Protein AF-A0A9R1AGN3-F1 (afdb_monomer_lite)

Foldseek 3Di:
DPDDDPVNDDVLVVDPPPPDPSVVVVVVVVVVCLVDPAAEDCADCVVCVPVVVVVCVSRVHYDNCVVVCCCVPPLVQDDDDDPDDDPVSVVVRVVCSVVPVSNVVSVVVVVVLVCQQCPVVHVVVVVVVVVVVVVVVVVVVD

Structure (mmCIF, N/CA/C/O backbone):
data_AF-A0A9R1AGN3-F1
#
_entry.id   AF-A0A9R1AGN3-F1
#
loop_
_atom_site.group_PDB
_atom_site.id
_atom_site.type_symbol
_atom_site.label_atom_id
_atom_site.label_alt_id
_atom_site.label_comp_id
_atom_site.label_asym_id
_atom_site.label_entity_id
_atom_site.label_seq_id
_atom_site.pdbx_PDB_ins_code
_atom_site.Cartn_x
_atom_site.Cartn_y
_atom_site.Cartn_z
_atom_site.occupancy
_atom_site.B_iso_or_equiv
_atom_site.auth_seq_id
_atom_site.auth_comp_id
_atom_site.auth_asym_id
_atom_site.auth_atom_id
_atom_site.pdbx_PDB_model_num
ATOM 1 N N . MET A 1 1 ? -18.999 9.542 -7.155 1.00 46.78 1 MET A N 1
ATOM 2 C CA . MET A 1 1 ? -17.745 9.569 -7.930 1.00 46.78 1 MET A CA 1
ATOM 3 C C . MET A 1 1 ? -18.142 9.534 -9.396 1.00 46.78 1 MET A C 1
ATOM 5 O O . MET A 1 1 ? -19.005 8.719 -9.712 1.00 46.78 1 MET A O 1
ATOM 9 N N . PRO A 1 2 ? -17.665 10.456 -10.245 1.00 62.25 2 PRO A N 1
ATOM 10 C CA . PRO A 1 2 ? -17.956 10.386 -11.674 1.00 62.25 2 PRO A CA 1
ATOM 11 C C . PRO A 1 2 ? -17.391 9.082 -12.275 1.00 62.25 2 PRO A C 1
ATOM 13 O O . PRO A 1 2 ? -16.460 8.515 -11.694 1.00 62.25 2 PRO A O 1
ATOM 16 N N . PRO A 1 3 ? -17.954 8.579 -13.389 1.00 75.75 3 PRO A N 1
ATOM 17 C CA . PRO A 1 3 ? -17.417 7.409 -14.080 1.00 75.75 3 PRO A CA 1
ATOM 18 C C . PRO A 1 3 ? -15.975 7.674 -14.525 1.00 75.75 3 PRO A C 1
ATOM 20 O O . PRO A 1 3 ? -15.710 8.717 -15.118 1.00 75.75 3 PRO A O 1
ATOM 23 N N . ILE A 1 4 ? -15.065 6.739 -14.244 1.00 82.19 4 ILE A N 1
ATOM 24 C CA . ILE A 1 4 ? -13.688 6.789 -14.751 1.00 82.19 4 ILE A CA 1
ATOM 25 C C . ILE A 1 4 ? -13.726 6.446 -16.242 1.00 82.19 4 ILE A C 1
ATOM 27 O O . ILE A 1 4 ? -14.304 5.432 -16.637 1.00 82.19 4 ILE A O 1
ATOM 31 N N . SER A 1 5 ? -13.116 7.288 -17.068 1.00 84.44 5 SER A N 1
ATOM 32 C CA . SER A 1 5 ? -12.909 7.054 -18.494 1.00 84.44 5 SER A CA 1
ATOM 33 C C . SER A 1 5 ? -11.470 6.616 -18.757 1.00 84.44 5 SER A C 1
ATOM 35 O O . SER A 1 5 ? -10.563 6.895 -17.974 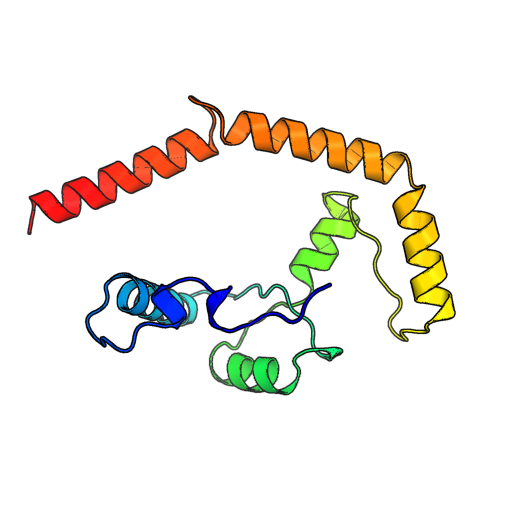1.00 84.44 5 SER A O 1
ATOM 37 N N . LEU A 1 6 ? -11.220 5.973 -19.901 1.00 76.81 6 LEU A N 1
ATOM 38 C CA . LEU A 1 6 ? -9.853 5.627 -20.295 1.00 76.81 6 LEU A CA 1
ATOM 39 C C . LEU A 1 6 ? -8.950 6.875 -20.345 1.00 76.81 6 LEU A C 1
ATOM 41 O O . LEU A 1 6 ? -7.779 6.786 -19.998 1.00 76.81 6 LEU A O 1
ATOM 45 N N . GLY A 1 7 ? -9.488 8.048 -20.699 1.00 80.25 7 GLY A N 1
ATOM 46 C CA . GLY A 1 7 ? -8.746 9.314 -20.728 1.00 80.25 7 GLY A CA 1
ATOM 47 C C . GLY A 1 7 ? -8.180 9.754 -19.373 1.00 80.25 7 GLY A C 1
ATOM 48 O O . GLY A 1 7 ? -7.181 10.470 -19.353 1.00 80.25 7 GLY A O 1
ATOM 49 N N . ASP A 1 8 ? -8.759 9.273 -18.269 1.00 82.88 8 ASP A N 1
ATOM 50 C CA . ASP A 1 8 ? -8.299 9.544 -16.902 1.00 82.88 8 ASP A CA 1
ATOM 51 C C . ASP A 1 8 ? -7.089 8.678 -16.504 1.00 82.88 8 ASP A C 1
ATOM 53 O O . ASP A 1 8 ? -6.475 8.895 -15.459 1.00 82.88 8 ASP A O 1
ATOM 57 N N . THR A 1 9 ? -6.723 7.699 -17.340 1.00 78.75 9 THR A N 1
ATOM 58 C CA . THR A 1 9 ? -5.538 6.855 -17.151 1.00 78.75 9 THR A CA 1
ATOM 59 C C . THR A 1 9 ? -4.293 7.476 -17.795 1.00 78.75 9 THR A C 1
ATOM 61 O O . THR A 1 9 ? -4.368 8.246 -18.766 1.00 78.75 9 THR A O 1
ATOM 64 N N . SER A 1 10 ? -3.120 7.146 -17.248 1.00 79.00 10 SER A N 1
ATOM 65 C CA . SER A 1 10 ? -1.823 7.640 -17.721 1.00 79.00 10 SER A CA 1
ATOM 66 C C . SER A 1 10 ? -1.636 7.444 -19.230 1.00 79.00 10 SER A C 1
ATOM 68 O O . SER A 1 10 ? -2.096 6.467 -19.812 1.00 79.00 10 SER A O 1
ATOM 70 N N . SER A 1 11 ? -0.934 8.361 -19.897 1.00 79.94 11 SER A N 1
ATOM 71 C CA . SER A 1 11 ? -0.775 8.320 -21.360 1.00 79.94 11 SER A CA 1
ATOM 72 C C . SER A 1 11 ? -0.122 7.034 -21.879 1.00 79.94 11 SER A C 1
ATOM 74 O O . SER A 1 11 ? -0.491 6.573 -22.955 1.00 79.94 11 SER A O 1
ATOM 76 N N . PHE A 1 12 ? 0.782 6.421 -21.109 1.00 76.62 12 PHE A N 1
ATOM 77 C CA . PHE A 1 12 ? 1.498 5.209 -21.517 1.00 76.62 12 PHE A CA 1
ATOM 78 C C . PHE A 1 12 ? 0.604 3.966 -21.652 1.00 76.62 12 PHE A C 1
ATOM 80 O O . PHE A 1 12 ? 0.952 3.066 -22.404 1.00 76.62 12 PHE A O 1
ATOM 87 N N . VAL A 1 13 ? -0.559 3.906 -20.984 1.00 75.88 13 VAL A N 1
ATOM 88 C CA . VAL A 1 13 ? -1.534 2.811 -21.199 1.00 75.88 13 VAL A CA 1
ATOM 89 C C . VAL A 1 13 ? -2.481 3.083 -22.371 1.00 75.88 13 VAL A C 1
ATOM 91 O O . VAL A 1 13 ? -3.264 2.219 -22.751 1.00 75.88 13 VAL A O 1
ATOM 94 N N . ARG A 1 14 ? -2.429 4.293 -22.942 1.00 83.12 14 ARG A N 1
ATOM 95 C CA . ARG A 1 14 ? -3.275 4.732 -24.061 1.00 83.12 14 ARG A CA 1
ATOM 96 C C . ARG A 1 14 ? -2.532 4.832 -25.387 1.00 83.12 14 ARG A C 1
ATOM 98 O O . ARG A 1 14 ? -3.172 5.067 -26.411 1.00 83.12 14 ARG A O 1
ATOM 105 N N . THR A 1 15 ? -1.207 4.729 -25.372 1.00 85.50 15 THR A N 1
ATOM 106 C CA . THR A 1 15 ? -0.420 4.789 -26.600 1.00 85.50 15 THR A CA 1
ATOM 107 C C . THR A 1 15 ? -0.697 3.567 -27.472 1.00 85.50 15 THR A C 1
ATOM 109 O O . THR A 1 15 ? -0.894 2.458 -26.980 1.00 85.50 15 THR A O 1
ATOM 112 N N . THR A 1 16 ? -0.747 3.794 -28.781 1.00 84.62 16 THR A N 1
ATOM 113 C CA . THR A 1 16 ? -0.804 2.731 -29.800 1.00 84.62 16 THR A CA 1
ATOM 114 C C . THR A 1 16 ? 0.521 2.602 -30.543 1.00 84.62 16 THR A C 1
ATOM 116 O O . THR A 1 16 ? 0.658 1.722 -31.389 1.00 84.62 16 THR A O 1
ATOM 119 N N . ASP A 1 17 ? 1.489 3.465 -30.219 1.00 87.69 17 ASP A N 1
ATOM 120 C CA . ASP A 1 17 ? 2.847 3.387 -30.731 1.00 87.69 17 ASP A CA 1
ATOM 121 C C . ASP A 1 17 ? 3.607 2.296 -29.955 1.00 87.69 17 ASP A C 1
ATOM 123 O O . ASP A 1 17 ? 3.836 2.456 -28.750 1.00 87.69 17 ASP A O 1
ATOM 127 N N . PRO A 1 18 ? 3.981 1.175 -30.599 1.00 83.00 18 PRO A N 1
ATOM 128 C CA . PRO A 1 18 ? 4.729 0.107 -29.942 1.00 83.00 18 PRO A CA 1
ATOM 129 C C . PRO A 1 18 ? 6.141 0.539 -29.512 1.00 83.00 18 PRO A C 1
ATOM 131 O O . PRO A 1 18 ? 6.735 -0.120 -28.657 1.00 83.00 18 PRO A O 1
ATOM 134 N N . ASP A 1 19 ? 6.669 1.635 -30.067 1.00 85.44 19 ASP A N 1
ATOM 135 C CA . ASP A 1 19 ? 7.974 2.194 -29.717 1.00 85.44 19 ASP A CA 1
ATOM 136 C C . ASP A 1 19 ? 7.899 3.317 -28.670 1.00 85.44 19 ASP A C 1
ATOM 138 O O . ASP A 1 19 ? 8.928 3.896 -28.309 1.00 85.44 19 ASP A O 1
ATOM 142 N N . ASP A 1 20 ? 6.713 3.581 -28.107 1.00 89.50 20 ASP A N 1
ATOM 143 C CA . ASP A 1 20 ? 6.551 4.542 -27.018 1.00 89.50 20 ASP A CA 1
ATOM 144 C C . ASP A 1 20 ? 7.435 4.172 -25.818 1.00 89.50 20 ASP A C 1
ATOM 146 O O . ASP A 1 20 ? 7.395 3.060 -25.280 1.00 89.50 20 ASP A O 1
ATOM 150 N N . PHE A 1 21 ? 8.232 5.140 -25.369 1.00 84.94 21 PHE A N 1
ATOM 151 C CA . PHE A 1 21 ? 9.165 4.951 -24.263 1.00 84.94 21 PHE A CA 1
ATOM 152 C C . PHE A 1 21 ? 8.459 4.523 -22.970 1.00 84.94 21 PHE A C 1
ATOM 154 O O . PHE A 1 21 ? 8.941 3.630 -22.274 1.00 84.94 21 PHE A O 1
ATOM 161 N N . GLY A 1 22 ? 7.316 5.138 -22.649 1.00 84.12 22 GLY A N 1
ATOM 162 C CA . GLY A 1 22 ? 6.552 4.826 -21.446 1.00 84.12 22 GLY A CA 1
ATOM 163 C C . GLY A 1 22 ? 6.013 3.400 -21.480 1.00 84.12 22 GLY A C 1
ATOM 164 O O . GLY A 1 22 ? 6.135 2.678 -20.490 1.00 84.12 22 GLY A O 1
ATOM 165 N N . LEU A 1 23 ? 5.478 2.962 -22.620 1.00 85.12 23 LEU A N 1
ATOM 166 C CA . LEU A 1 23 ? 5.029 1.584 -22.813 1.00 85.12 23 LEU A CA 1
ATOM 167 C C . LEU A 1 23 ? 6.192 0.589 -22.703 1.00 85.12 23 LEU A C 1
ATOM 169 O O . LEU A 1 23 ? 6.106 -0.370 -21.935 1.00 85.12 23 LEU A O 1
ATOM 173 N N . ARG A 1 24 ? 7.304 0.834 -23.411 1.00 86.19 24 ARG A N 1
ATOM 174 C CA . ARG A 1 24 ? 8.492 -0.037 -23.378 1.00 86.19 24 ARG A CA 1
ATOM 175 C C . ARG A 1 24 ? 9.081 -0.156 -21.978 1.00 86.19 24 ARG A C 1
ATOM 177 O O . ARG A 1 24 ? 9.390 -1.267 -21.553 1.00 86.19 24 ARG A O 1
ATOM 184 N N . PHE A 1 25 ? 9.198 0.955 -21.253 1.00 85.44 25 PHE A N 1
ATOM 185 C CA . PHE A 1 25 ? 9.652 0.959 -19.864 1.00 85.44 25 PHE A CA 1
ATOM 186 C C . PHE A 1 25 ? 8.761 0.070 -18.986 1.00 85.44 25 PHE A C 1
ATOM 188 O O . PHE A 1 25 ? 9.264 -0.827 -18.317 1.00 85.44 25 PHE A O 1
ATOM 195 N N . ASN A 1 26 ? 7.437 0.242 -19.053 1.00 83.31 26 ASN A N 1
ATOM 196 C CA . ASN A 1 26 ? 6.504 -0.570 -18.266 1.00 83.31 26 ASN A CA 1
ATOM 197 C C . ASN A 1 26 ? 6.574 -2.064 -18.623 1.00 83.31 26 ASN A C 1
ATOM 199 O O . ASN A 1 26 ? 6.511 -2.902 -17.728 1.00 83.31 26 ASN A O 1
ATOM 203 N N . ILE A 1 27 ? 6.745 -2.413 -19.903 1.00 84.50 27 ILE A N 1
ATOM 204 C CA . ILE A 1 27 ? 6.930 -3.809 -20.331 1.00 84.50 27 ILE A CA 1
ATOM 205 C C . ILE A 1 27 ? 8.228 -4.390 -19.759 1.00 84.50 27 ILE A C 1
ATOM 207 O O . ILE A 1 27 ? 8.240 -5.529 -19.292 1.00 84.50 27 ILE A O 1
ATOM 211 N N . VAL A 1 28 ? 9.329 -3.637 -19.801 1.00 87.06 28 VAL A N 1
ATOM 212 C CA . VAL A 1 28 ? 10.620 -4.081 -19.254 1.00 87.06 28 VAL A CA 1
ATOM 213 C C . VAL A 1 28 ? 10.521 -4.298 -17.747 1.00 87.06 28 VAL A C 1
ATOM 215 O O . VAL A 1 28 ? 10.942 -5.350 -17.270 1.00 87.06 28 VAL A O 1
ATOM 218 N N . GLU A 1 29 ? 9.914 -3.364 -17.015 1.00 84.50 29 GLU A N 1
ATOM 219 C CA . GLU A 1 29 ? 9.719 -3.477 -15.567 1.00 84.50 29 GLU A CA 1
ATOM 220 C C . GLU A 1 29 ? 8.800 -4.647 -15.201 1.00 84.50 29 GLU A C 1
ATOM 222 O O . GLU A 1 29 ? 9.151 -5.457 -14.343 1.00 84.50 29 GLU A O 1
ATOM 227 N N . ALA A 1 30 ? 7.675 -4.814 -15.906 1.00 82.81 30 ALA A N 1
ATOM 228 C CA . ALA A 1 30 ? 6.767 -5.942 -15.697 1.00 82.81 30 ALA A CA 1
ATOM 229 C C . ALA A 1 30 ? 7.474 -7.288 -15.925 1.00 82.81 30 ALA A C 1
ATOM 231 O O . ALA A 1 30 ? 7.392 -8.192 -15.094 1.00 82.81 30 ALA A O 1
ATOM 232 N N . ASN A 1 31 ? 8.260 -7.407 -16.999 1.00 83.75 31 ASN A N 1
ATOM 233 C CA . ASN A 1 31 ? 9.084 -8.594 -17.227 1.00 83.75 31 ASN A CA 1
ATOM 234 C C . ASN A 1 31 ? 10.190 -8.738 -16.171 1.00 83.75 31 ASN A C 1
ATOM 236 O O . ASN A 1 31 ? 10.541 -9.853 -15.792 1.00 83.75 31 ASN A O 1
ATOM 240 N N . GLY A 1 32 ? 10.735 -7.636 -15.659 1.00 83.44 32 GLY A N 1
ATOM 241 C CA . GLY A 1 32 ? 11.657 -7.624 -14.526 1.00 83.44 32 GLY A CA 1
ATOM 242 C C . GLY A 1 32 ? 11.041 -8.244 -13.271 1.00 83.44 32 GLY A C 1
ATOM 243 O O . GLY A 1 32 ? 11.701 -9.041 -12.601 1.00 83.44 32 GLY A O 1
ATOM 244 N N . CYS A 1 33 ? 9.757 -7.980 -13.006 1.00 82.25 33 CYS A N 1
ATOM 245 C CA . CYS A 1 33 ? 9.024 -8.578 -11.890 1.00 82.25 33 CYS A CA 1
ATOM 246 C C . CYS A 1 33 ? 8.981 -10.114 -11.945 1.00 82.25 33 CYS A C 1
ATOM 248 O O . CYS A 1 33 ? 8.901 -10.739 -10.890 1.00 82.25 33 CYS A O 1
ATOM 250 N N . THR A 1 34 ? 9.108 -10.750 -13.121 1.00 80.56 34 THR A N 1
ATOM 251 C CA . THR A 1 34 ? 9.131 -12.232 -13.228 1.00 80.56 34 THR A CA 1
ATOM 252 C C . THR A 1 34 ? 10.357 -12.842 -12.551 1.00 80.56 34 THR A C 1
ATOM 254 O O . THR A 1 34 ? 10.341 -13.994 -12.126 1.00 80.56 34 THR A O 1
ATOM 257 N N . LYS A 1 35 ? 11.425 -12.048 -12.408 1.00 84.94 35 LYS A N 1
ATOM 258 C CA . LYS A 1 35 ? 12.671 -12.435 -11.740 1.00 84.94 35 LYS A CA 1
ATOM 259 C C . LYS A 1 35 ? 12.622 -12.178 -10.234 1.00 84.94 35 LYS A C 1
ATOM 261 O O . LYS A 1 35 ? 13.541 -12.580 -9.520 1.00 84.94 35 LYS A O 1
ATOM 266 N N . ALA A 1 36 ? 11.599 -11.479 -9.742 1.00 84.69 36 ALA A N 1
ATOM 267 C CA . ALA A 1 36 ? 11.475 -11.169 -8.329 1.00 84.69 36 ALA A CA 1
ATOM 268 C C . ALA A 1 36 ? 11.157 -12.438 -7.528 1.00 84.69 36 ALA A C 1
ATOM 270 O O . ALA A 1 36 ? 10.368 -13.286 -7.937 1.00 84.69 36 ALA A O 1
ATOM 271 N N . GLY A 1 37 ? 11.729 -12.549 -6.327 1.00 85.50 37 GLY A N 1
ATOM 272 C CA . GLY A 1 37 ? 11.421 -13.665 -5.426 1.00 85.50 37 GLY A CA 1
ATOM 273 C C . GLY A 1 37 ? 9.980 -13.648 -4.898 1.00 85.50 37 GLY A C 1
ATOM 274 O O . GLY A 1 37 ? 9.518 -14.658 -4.366 1.00 85.50 37 GLY A O 1
ATOM 275 N N . ALA A 1 38 ? 9.294 -12.508 -5.002 1.00 85.94 38 ALA A N 1
ATOM 276 C CA . ALA A 1 38 ? 7.895 -12.314 -4.646 1.00 85.94 38 ALA A CA 1
ATOM 277 C C . ALA A 1 38 ? 7.353 -11.023 -5.273 1.00 85.94 38 ALA A C 1
ATOM 279 O O . ALA A 1 38 ? 8.093 -10.050 -5.418 1.00 85.94 38 ALA A O 1
ATOM 280 N N . LEU A 1 39 ? 6.051 -10.999 -5.555 1.00 85.38 39 LEU A N 1
ATOM 281 C CA . LEU A 1 39 ? 5.316 -9.818 -5.994 1.00 85.38 39 LEU A CA 1
ATOM 282 C C . LEU A 1 39 ? 4.279 -9.438 -4.931 1.00 85.38 39 LEU A C 1
ATOM 284 O O . LEU A 1 39 ? 3.527 -10.287 -4.451 1.00 85.38 39 LEU A O 1
ATOM 288 N N . ILE A 1 40 ? 4.242 -8.163 -4.549 1.00 86.62 40 ILE A N 1
ATOM 289 C CA . ILE A 1 40 ? 3.192 -7.616 -3.684 1.00 86.62 40 ILE A CA 1
ATOM 290 C C . ILE A 1 40 ? 2.245 -6.823 -4.574 1.00 86.62 40 ILE A C 1
ATOM 292 O O . ILE A 1 40 ? 2.667 -5.864 -5.215 1.00 86.62 40 ILE A O 1
ATOM 296 N N . LEU A 1 41 ? 0.975 -7.217 -4.602 1.00 83.19 41 LEU A N 1
ATOM 297 C CA . LEU A 1 41 ? -0.051 -6.545 -5.392 1.00 83.19 41 LEU A CA 1
ATOM 298 C C . LEU A 1 41 ? -1.078 -5.908 -4.467 1.00 83.19 41 LEU A C 1
ATOM 300 O O . LEU A 1 41 ? -1.556 -6.542 -3.529 1.00 83.19 41 LEU A O 1
ATOM 304 N N . ASN A 1 42 ? -1.424 -4.651 -4.738 1.00 81.62 42 ASN A N 1
ATOM 305 C CA . ASN A 1 42 ? -2.433 -3.922 -3.976 1.00 81.62 42 ASN A CA 1
ATOM 306 C C . ASN A 1 42 ? -3.852 -4.256 -4.460 1.00 81.62 42 ASN A C 1
ATOM 308 O O . ASN A 1 42 ? -4.577 -3.380 -4.923 1.00 81.62 42 ASN A O 1
ATOM 312 N N . THR A 1 43 ? -4.212 -5.532 -4.395 1.00 83.06 43 THR A N 1
ATOM 313 C CA . THR A 1 43 ? -5.536 -6.057 -4.749 1.00 83.06 43 THR A CA 1
ATOM 314 C C . THR A 1 43 ? -5.879 -7.230 -3.829 1.00 83.06 43 THR A C 1
ATOM 316 O O . THR A 1 43 ? -5.072 -7.581 -2.970 1.00 83.06 43 THR A O 1
ATOM 319 N N . PHE A 1 44 ? -7.058 -7.828 -3.965 1.00 80.62 44 PHE A N 1
ATOM 320 C CA . PHE A 1 44 ? -7.505 -8.971 -3.172 1.00 80.62 44 PHE A CA 1
ATOM 321 C C . PHE A 1 44 ? -8.408 -9.893 -3.995 1.00 80.62 44 PHE A C 1
ATOM 323 O O . PHE A 1 44 ? -9.034 -9.474 -4.969 1.00 80.62 44 PHE A O 1
ATOM 330 N N . ASP A 1 45 ? -8.444 -11.166 -3.601 1.00 81.94 45 ASP A N 1
ATOM 331 C CA . ASP A 1 45 ? -9.085 -12.243 -4.358 1.00 81.94 45 ASP A CA 1
ATOM 332 C C . ASP A 1 45 ? -10.571 -11.983 -4.643 1.00 81.94 45 ASP A C 1
ATOM 334 O O . ASP A 1 45 ? -11.013 -12.216 -5.764 1.00 81.94 45 ASP A O 1
ATOM 338 N N . ASP A 1 46 ? -11.319 -11.406 -3.698 1.00 80.00 46 ASP A N 1
ATOM 339 C CA . ASP A 1 46 ? -12.752 -11.134 -3.892 1.00 80.00 46 ASP A CA 1
ATOM 340 C C . ASP A 1 46 ? -13.045 -10.097 -4.990 1.00 80.00 46 ASP A C 1
ATOM 342 O O . ASP A 1 46 ? -14.162 -10.055 -5.507 1.00 80.00 46 ASP A O 1
ATOM 346 N N . LEU A 1 47 ? -12.072 -9.245 -5.337 1.00 80.44 47 LEU A N 1
ATOM 347 C CA . LEU A 1 47 ? -12.239 -8.222 -6.371 1.00 80.44 47 LEU A CA 1
ATOM 348 C C . LEU A 1 47 ? -11.738 -8.690 -7.739 1.00 80.44 47 LEU A C 1
ATOM 350 O O . LEU A 1 47 ? -12.350 -8.369 -8.755 1.00 80.44 47 LEU A O 1
ATOM 354 N N . GLU A 1 48 ? -10.622 -9.424 -7.770 1.00 86.50 48 GLU A N 1
ATOM 355 C CA . GLU A 1 48 ? -9.875 -9.703 -9.003 1.00 86.50 48 GLU A CA 1
ATOM 356 C C . GLU A 1 48 ? -9.391 -11.162 -9.096 1.00 86.50 48 GLU A C 1
ATOM 358 O O . GLU A 1 48 ? -8.271 -11.427 -9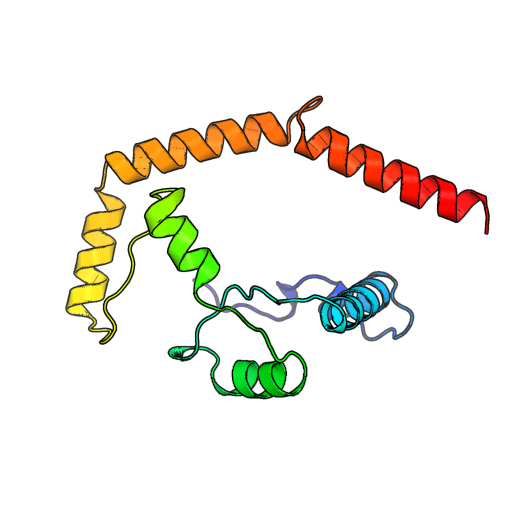.535 1.00 86.50 48 GLU A O 1
ATOM 363 N N . ALA A 1 49 ? -10.228 -12.125 -8.693 1.00 88.31 49 ALA A N 1
ATOM 364 C CA . ALA A 1 49 ? -9.886 -13.553 -8.661 1.00 88.31 49 ALA A CA 1
ATOM 365 C C . ALA A 1 49 ? -9.271 -14.072 -9.974 1.00 88.31 49 ALA A C 1
ATOM 367 O O . ALA A 1 49 ? -8.224 -14.719 -9.949 1.00 88.31 49 ALA A O 1
ATOM 368 N N . ASP A 1 50 ? -9.882 -13.754 -11.119 1.00 92.19 50 ASP A N 1
ATOM 369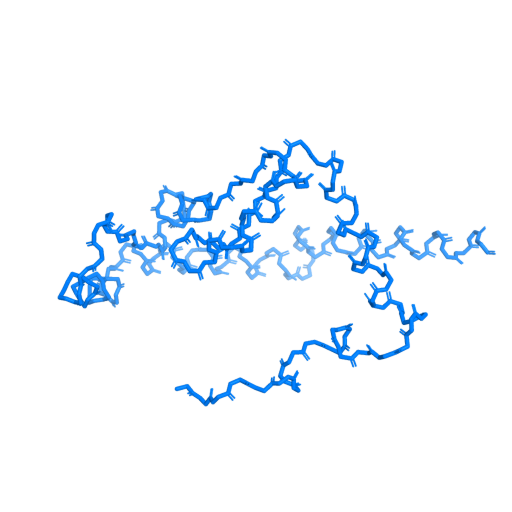 C CA . ASP A 1 50 ? -9.433 -14.245 -12.429 1.00 92.19 50 ASP A CA 1
ATOM 370 C C . ASP A 1 50 ? -8.074 -13.653 -12.830 1.00 92.19 50 ASP A C 1
ATOM 372 O O . ASP A 1 50 ? -7.198 -14.357 -13.337 1.00 92.19 50 ASP A O 1
ATOM 376 N N . VAL A 1 51 ? -7.865 -12.364 -12.546 1.00 89.56 51 VAL A N 1
ATOM 377 C CA . VAL A 1 51 ? -6.594 -11.672 -12.809 1.00 89.56 51 VAL A CA 1
ATOM 378 C C . VAL A 1 51 ? -5.500 -12.242 -11.913 1.00 89.56 51 VAL A C 1
ATOM 380 O O . VAL A 1 51 ? -4.409 -12.560 -12.384 1.00 89.56 51 VAL A O 1
ATOM 383 N N . LEU A 1 52 ? -5.793 -12.439 -10.627 1.00 90.19 52 LEU A N 1
ATOM 384 C CA . LEU A 1 52 ? -4.862 -13.042 -9.679 1.00 90.19 52 LEU A CA 1
ATOM 385 C C . LEU A 1 52 ? -4.546 -14.496 -10.026 1.00 90.19 52 LEU A C 1
ATOM 387 O O . LEU A 1 52 ? -3.409 -14.919 -9.835 1.00 90.19 52 LEU A O 1
ATOM 391 N N . ALA A 1 53 ? -5.503 -15.259 -10.553 1.00 90.69 53 ALA A N 1
ATOM 392 C CA . ALA A 1 53 ? -5.263 -16.618 -11.025 1.00 90.69 53 ALA A CA 1
ATOM 393 C C . ALA A 1 53 ? -4.297 -16.636 -12.220 1.00 90.69 53 ALA A C 1
ATOM 395 O O . ALA A 1 53 ? -3.326 -17.394 -12.201 1.00 90.69 53 ALA A O 1
ATOM 396 N N . ALA A 1 54 ? -4.513 -15.766 -13.212 1.00 90.56 54 ALA A N 1
ATOM 397 C CA . ALA A 1 54 ? -3.617 -15.629 -14.359 1.00 90.56 54 ALA A CA 1
ATOM 398 C C . ALA A 1 54 ? -2.207 -15.199 -13.926 1.00 90.56 54 ALA A C 1
ATOM 400 O O . ALA A 1 54 ? -1.220 -15.831 -14.295 1.00 90.56 54 ALA A O 1
ATOM 401 N N . LEU A 1 55 ? -2.108 -14.191 -13.056 1.00 87.94 55 LEU A N 1
ATOM 402 C CA . LEU A 1 55 ? -0.822 -13.737 -12.540 1.00 87.94 55 LEU A CA 1
ATOM 403 C C . LEU A 1 55 ? -0.135 -14.817 -11.701 1.00 87.94 55 LEU A C 1
ATOM 405 O O . LEU A 1 55 ? 1.067 -14.995 -11.824 1.00 87.94 55 LEU A O 1
ATOM 409 N N . ARG A 1 56 ? -0.849 -15.595 -10.882 1.00 88.19 56 ARG A N 1
ATOM 410 C CA . ARG A 1 56 ? -0.233 -16.694 -10.112 1.00 88.19 56 ARG A CA 1
ATOM 411 C C . ARG A 1 56 ? 0.341 -17.800 -11.003 1.00 88.19 56 ARG A C 1
ATOM 413 O O . ARG A 1 56 ? 1.258 -18.492 -10.563 1.00 88.19 56 ARG A O 1
ATOM 420 N N . ALA A 1 57 ? -0.167 -17.966 -12.228 1.00 88.12 57 ALA 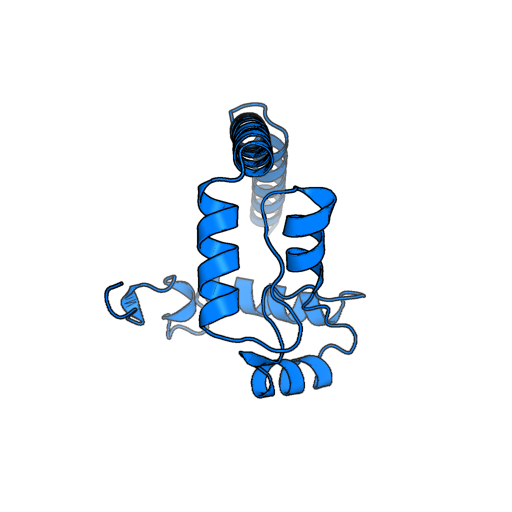A N 1
ATOM 421 C CA . ALA A 1 57 ? 0.392 -18.905 -13.200 1.00 88.12 57 ALA A CA 1
ATOM 422 C C . ALA A 1 57 ? 1.763 -18.450 -13.736 1.00 88.12 57 ALA A C 1
ATOM 424 O O . ALA A 1 57 ? 2.605 -19.291 -14.045 1.00 88.12 57 ALA A O 1
ATOM 425 N N . GLU A 1 58 ? 2.000 -17.139 -13.805 1.00 84.62 58 GLU A N 1
ATOM 426 C CA . GLU A 1 58 ? 3.264 -16.546 -14.265 1.00 84.62 58 GLU A CA 1
ATOM 427 C C . GLU A 1 58 ? 4.227 -16.223 -13.107 1.00 84.62 58 GLU A C 1
ATOM 429 O O . GLU A 1 58 ? 5.438 -16.411 -13.220 1.00 84.62 58 GLU A O 1
ATOM 434 N N . TYR A 1 59 ? 3.691 -15.784 -11.967 1.00 83.69 59 TYR A N 1
ATOM 435 C CA . TYR A 1 59 ? 4.418 -15.352 -10.776 1.00 83.69 59 TYR A CA 1
ATOM 436 C C . TYR A 1 59 ? 3.994 -16.225 -9.580 1.00 83.69 59 TYR A C 1
ATOM 438 O O . TYR A 1 59 ? 2.974 -15.966 -8.939 1.00 83.69 59 TYR A O 1
ATOM 446 N N . PRO A 1 60 ? 4.777 -17.247 -9.196 1.00 73.44 60 PRO A N 1
ATOM 447 C CA . PRO A 1 60 ? 4.345 -18.251 -8.216 1.00 73.44 60 PRO A CA 1
ATOM 448 C C . PRO A 1 60 ? 4.204 -17.720 -6.779 1.00 73.44 60 PRO A C 1
ATOM 450 O O . PRO A 1 60 ? 3.696 -18.417 -5.902 1.00 73.44 60 PRO A O 1
ATOM 453 N N . ARG A 1 61 ? 4.672 -16.497 -6.498 1.00 85.62 61 ARG A N 1
ATOM 454 C CA . ARG A 1 61 ? 4.685 -15.897 -5.157 1.00 85.62 61 ARG A CA 1
ATOM 455 C C . ARG A 1 61 ? 4.078 -14.499 -5.161 1.00 85.62 61 ARG A C 1
ATOM 457 O O . ARG A 1 61 ? 4.798 -13.508 -5.057 1.00 85.62 61 ARG A O 1
ATOM 464 N N . ILE A 1 62 ? 2.752 -14.437 -5.254 1.00 85.06 62 ILE A N 1
ATOM 465 C CA . ILE A 1 62 ? 1.977 -13.193 -5.148 1.00 85.06 62 ILE A CA 1
ATOM 466 C C . ILE A 1 62 ? 1.372 -13.066 -3.752 1.00 85.06 62 ILE A C 1
ATOM 468 O O . ILE A 1 62 ? 0.704 -13.982 -3.273 1.00 85.06 62 ILE A O 1
ATOM 472 N N . TYR A 1 63 ? 1.558 -11.903 -3.129 1.00 84.88 63 TYR A N 1
ATOM 473 C CA . TYR A 1 63 ? 0.956 -11.548 -1.848 1.00 84.88 63 TYR A CA 1
ATOM 474 C C . TYR A 1 63 ? 0.028 -10.340 -2.013 1.00 84.88 63 TYR A C 1
ATOM 476 O O . TYR A 1 63 ? 0.476 -9.235 -2.313 1.00 84.88 63 TYR A O 1
ATOM 484 N N . THR A 1 64 ? -1.263 -10.557 -1.775 1.00 84.06 64 THR A N 1
ATOM 485 C CA . THR A 1 64 ? -2.346 -9.556 -1.860 1.00 84.06 64 THR A CA 1
ATOM 486 C C . THR A 1 64 ? -2.646 -8.892 -0.512 1.00 84.06 64 THR A C 1
ATOM 488 O O . THR A 1 64 ? -3.150 -7.778 -0.424 1.00 84.06 64 THR A O 1
ATOM 491 N N . TYR A 1 65 ? -2.259 -9.546 0.583 1.00 83.75 65 TYR A N 1
ATOM 492 C CA . TYR A 1 65 ? -2.591 -9.117 1.940 1.00 83.75 65 TYR A CA 1
ATOM 493 C C . TYR A 1 65 ? -1.588 -8.129 2.563 1.00 83.75 65 TYR A C 1
ATOM 495 O O . TYR A 1 65 ? -1.882 -7.485 3.571 1.00 83.75 65 TYR A O 1
ATOM 503 N N . THR A 1 66 ? -0.394 -7.978 1.983 1.00 84.75 66 THR A N 1
ATOM 504 C CA . THR A 1 66 ? 0.708 -7.228 2.608 1.00 84.75 66 THR A CA 1
ATOM 505 C C . THR A 1 66 ? 0.331 -5.780 2.908 1.00 84.75 66 THR A C 1
ATOM 507 O O . THR A 1 66 ? 0.531 -5.323 4.032 1.00 84.75 66 THR A O 1
ATOM 510 N N . ASN A 1 67 ? -0.278 -5.072 1.956 1.00 83.38 67 ASN A N 1
ATOM 511 C CA . ASN A 1 67 ? -0.663 -3.675 2.167 1.00 83.38 67 ASN A CA 1
ATOM 512 C C . ASN A 1 67 ? -1.744 -3.536 3.240 1.00 83.38 67 ASN A C 1
ATOM 514 O O . ASN A 1 67 ? -1.645 -2.650 4.083 1.00 83.38 67 ASN A O 1
ATOM 518 N N . CYS A 1 68 ? -2.726 -4.445 3.270 1.00 85.31 68 CYS A N 1
ATOM 519 C CA . CYS A 1 68 ? -3.738 -4.478 4.326 1.00 85.31 68 CYS A CA 1
ATOM 520 C C . CYS A 1 68 ? -3.091 -4.691 5.701 1.00 85.31 68 CYS A C 1
ATOM 522 O O . CYS A 1 68 ? -3.393 -3.966 6.652 1.00 85.31 68 CYS A O 1
ATOM 524 N N . LYS A 1 69 ? -2.151 -5.641 5.801 1.00 88.38 69 LYS A N 1
ATOM 525 C CA . LYS A 1 69 ? -1.408 -5.906 7.034 1.00 88.38 69 LYS A CA 1
ATOM 526 C C . LYS A 1 69 ? -0.651 -4.671 7.509 1.00 88.38 69 LYS A C 1
ATOM 528 O O . LYS A 1 69 ? -0.816 -4.277 8.657 1.00 88.38 69 LYS A O 1
ATOM 533 N N . TYR A 1 70 ? 0.138 -4.043 6.639 1.00 89.69 70 TYR A N 1
ATOM 534 C CA . TYR A 1 70 ? 0.899 -2.848 7.001 1.00 89.69 70 TYR A CA 1
ATOM 535 C C . TYR A 1 70 ? -0.018 -1.686 7.376 1.00 89.69 70 TYR A C 1
ATOM 537 O O . TYR A 1 70 ? 0.185 -1.084 8.426 1.00 89.69 70 TYR A O 1
ATOM 545 N N . ALA A 1 71 ? -1.060 -1.414 6.589 1.00 90.56 71 ALA A N 1
ATOM 546 C CA . ALA A 1 71 ? -2.004 -0.340 6.878 1.00 90.56 71 ALA A CA 1
ATOM 547 C C . ALA A 1 71 ? -2.674 -0.504 8.252 1.00 90.56 71 ALA A C 1
ATOM 549 O O . ALA A 1 71 ? -2.783 0.474 8.989 1.00 90.56 71 ALA A O 1
ATOM 550 N N . CYS A 1 72 ? -3.076 -1.724 8.617 1.00 91.25 72 CYS A N 1
ATOM 551 C CA . CYS A 1 72 ? -3.770 -1.984 9.881 1.00 91.25 72 CYS A CA 1
ATOM 552 C C . CYS A 1 72 ? -2.814 -2.122 11.076 1.00 91.25 72 CYS A C 1
ATOM 554 O O . CYS A 1 72 ? -3.078 -1.567 12.134 1.00 91.25 72 CYS A O 1
ATOM 556 N N . GLU A 1 73 ? -1.715 -2.866 10.928 1.00 92.31 73 GLU A N 1
ATOM 557 C CA . GLU A 1 73 ? -0.887 -3.311 12.062 1.00 92.31 73 GLU A CA 1
ATOM 558 C C . GLU A 1 73 ? 0.406 -2.507 12.236 1.00 92.31 73 GLU A C 1
ATOM 560 O O . GLU A 1 73 ? 0.938 -2.445 13.340 1.00 92.31 73 GLU A O 1
ATOM 565 N N . VAL A 1 74 ? 0.938 -1.908 11.166 1.00 93.94 74 VAL A N 1
ATOM 566 C CA . VAL A 1 74 ? 2.238 -1.211 11.201 1.00 93.94 74 VAL A CA 1
ATOM 567 C C . VAL A 1 74 ? 2.054 0.298 11.153 1.00 93.94 74 VAL A C 1
ATOM 569 O O . VAL A 1 74 ? 2.644 1.035 11.937 1.00 93.94 74 VAL A O 1
ATOM 572 N N . TRP A 1 75 ? 1.248 0.770 10.209 1.00 95.12 75 TRP A N 1
ATOM 573 C CA . TRP A 1 75 ? 0.972 2.187 10.030 1.00 95.12 75 TRP A CA 1
ATOM 574 C C . TRP A 1 75 ? -0.178 2.664 10.908 1.00 95.12 75 TRP A C 1
ATOM 576 O O . TRP A 1 75 ? -0.235 3.857 11.184 1.00 95.12 75 TRP A O 1
ATOM 586 N N . ALA A 1 76 ? -1.045 1.747 11.355 1.00 95.56 76 ALA A N 1
ATOM 587 C CA . ALA A 1 76 ? -2.235 2.035 12.155 1.00 95.56 76 ALA A CA 1
ATOM 588 C C . ALA A 1 76 ? -3.154 3.088 11.502 1.00 95.56 76 ALA A C 1
ATOM 590 O O . ALA A 1 76 ? -3.743 3.932 12.170 1.00 95.56 76 ALA A O 1
ATOM 591 N N . VAL A 1 77 ? -3.267 3.041 10.171 1.00 95.12 77 VAL A N 1
ATOM 592 C CA . VAL A 1 77 ? -4.091 3.951 9.351 1.00 95.12 77 VAL A CA 1
ATOM 593 C C . VAL A 1 77 ? -5.265 3.244 8.667 1.00 95.12 77 VAL A C 1
ATOM 595 O O . VAL A 1 77 ? -5.964 3.849 7.858 1.00 95.12 77 VAL A O 1
ATOM 598 N N . GLY A 1 78 ? -5.464 1.952 8.939 1.00 91.56 78 GLY A N 1
ATOM 599 C CA . GLY A 1 78 ? -6.450 1.118 8.259 1.00 91.56 78 GLY A CA 1
ATOM 600 C C . GLY A 1 78 ? -7.308 0.301 9.217 1.00 91.56 78 GLY A C 1
ATOM 601 O O . GLY A 1 78 ? -6.870 -0.076 10.301 1.00 91.56 78 GLY A O 1
ATOM 602 N N . VAL A 1 79 ? -8.531 0.001 8.777 1.00 91.75 79 VAL A N 1
ATOM 603 C CA . VAL A 1 79 ? -9.422 -0.978 9.409 1.00 91.75 79 VAL A CA 1
ATOM 604 C C . VAL A 1 79 ? -9.579 -2.149 8.453 1.00 91.75 79 VAL A C 1
ATOM 606 O O . VAL A 1 79 ? -9.904 -1.954 7.280 1.00 91.75 79 VAL A O 1
ATOM 609 N N . ARG A 1 80 ? -9.355 -3.361 8.955 1.00 88.75 80 ARG A N 1
ATOM 610 C CA . ARG A 1 80 ? -9.601 -4.588 8.203 1.00 88.75 80 ARG A CA 1
ATOM 611 C C . ARG A 1 80 ? -11.075 -4.958 8.293 1.00 88.75 80 ARG A C 1
ATOM 613 O O . ARG A 1 80 ? -11.660 -4.857 9.367 1.00 88.75 80 ARG A O 1
ATOM 620 N N . LEU A 1 81 ? -11.645 -5.376 7.170 1.00 87.12 81 LEU A N 1
ATOM 621 C CA . LEU A 1 81 ? -12.961 -6.003 7.153 1.00 87.12 81 LEU A CA 1
ATOM 622 C C . LEU A 1 81 ? -12.835 -7.466 7.588 1.00 87.12 81 LEU A C 1
ATOM 624 O O . LEU A 1 81 ? -11.836 -8.118 7.297 1.00 87.12 81 LEU A O 1
ATOM 628 N N . ASP A 1 82 ? -13.855 -7.963 8.271 1.00 85.25 82 ASP A N 1
ATOM 629 C CA . ASP A 1 82 ? -14.022 -9.388 8.563 1.00 85.2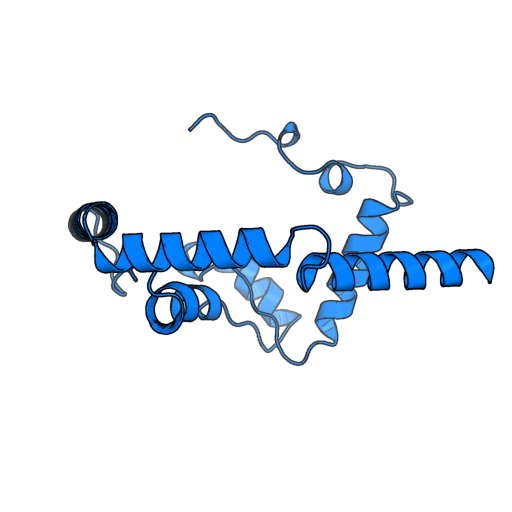5 82 ASP A CA 1
ATOM 630 C C . ASP A 1 82 ? -14.119 -10.221 7.274 1.00 85.25 82 ASP A C 1
ATOM 632 O O . ASP A 1 82 ? -14.511 -9.705 6.224 1.00 85.25 82 ASP A O 1
ATOM 636 N N . ASP A 1 83 ? -13.821 -11.520 7.387 1.00 82.62 83 ASP A N 1
ATOM 637 C CA . ASP A 1 83 ? -13.826 -12.475 6.268 1.00 82.62 83 ASP A CA 1
ATOM 638 C C . ASP A 1 83 ? -15.180 -12.529 5.539 1.00 82.62 83 ASP A C 1
ATOM 640 O O . ASP A 1 83 ? -15.237 -12.684 4.322 1.00 82.62 83 ASP A O 1
ATOM 644 N N . GLU A 1 84 ? -16.288 -12.381 6.273 1.00 85.75 84 GLU A N 1
ATOM 645 C CA . GLU A 1 84 ? -17.618 -12.252 5.680 1.00 85.75 84 GLU A CA 1
ATOM 646 C C . GLU A 1 84 ? -18.043 -10.782 5.645 1.00 85.75 84 GLU A C 1
ATOM 648 O O . GLU A 1 84 ? -18.474 -10.206 6.647 1.00 85.75 84 GLU A O 1
ATOM 653 N N . VAL A 1 85 ? -17.967 -10.180 4.458 1.00 85.94 85 VAL A N 1
ATOM 654 C CA . VAL A 1 85 ? -18.287 -8.764 4.267 1.00 85.94 85 VAL A CA 1
ATOM 655 C C . VAL A 1 85 ? -19.801 -8.541 4.270 1.00 85.94 85 VAL A C 1
ATOM 657 O O . VAL A 1 85 ? -20.517 -8.934 3.346 1.00 85.94 85 VAL A O 1
ATOM 660 N N . ARG A 1 86 ? -20.300 -7.833 5.290 1.00 91.88 86 ARG A N 1
ATOM 661 C CA . ARG A 1 86 ? -21.717 -7.439 5.414 1.00 91.88 86 ARG A CA 1
ATOM 662 C C . ARG A 1 86 ? -21.866 -5.923 5.381 1.00 91.88 86 ARG A C 1
ATOM 664 O O . ARG A 1 86 ? -21.059 -5.187 5.947 1.00 91.88 86 ARG A O 1
ATOM 671 N N . ARG A 1 87 ? -22.939 -5.418 4.762 1.00 94.31 87 ARG A N 1
ATOM 672 C CA . ARG A 1 87 ? -23.161 -3.969 4.586 1.00 94.31 87 ARG A CA 1
ATOM 673 C C . ARG A 1 87 ? -23.183 -3.213 5.918 1.00 94.31 87 ARG A C 1
ATOM 675 O O . ARG A 1 87 ? -22.633 -2.116 6.019 1.00 94.31 87 ARG A O 1
ATOM 682 N N . GLU A 1 88 ? -23.812 -3.787 6.937 1.00 94.38 88 GLU A N 1
ATOM 683 C CA . GLU A 1 88 ? -23.939 -3.204 8.275 1.00 94.38 88 GLU A CA 1
ATOM 684 C C . GLU A 1 88 ? -22.575 -3.092 8.965 1.00 94.38 88 GLU A C 1
ATOM 686 O O . GLU A 1 88 ? -22.267 -2.069 9.586 1.00 94.38 88 GLU A O 1
ATOM 691 N N . GLN A 1 89 ? -21.753 -4.127 8.806 1.00 93.75 89 GLN A N 1
ATOM 692 C CA . GLN A 1 89 ? -20.402 -4.231 9.345 1.00 93.75 89 GLN A CA 1
ATOM 693 C C . GLN A 1 89 ? -19.455 -3.250 8.641 1.00 93.75 89 GLN A C 1
ATOM 695 O O . GLN A 1 89 ? -18.800 -2.460 9.321 1.00 93.75 89 GLN A O 1
ATOM 700 N N . VAL A 1 90 ? -19.488 -3.165 7.306 1.00 93.44 90 VAL A N 1
ATOM 701 C CA . VAL A 1 90 ? -18.765 -2.129 6.543 1.00 93.44 90 VAL A CA 1
ATOM 702 C C . VAL A 1 90 ? -19.147 -0.730 7.027 1.00 93.44 90 VAL A C 1
ATOM 704 O O . VAL A 1 90 ? -18.279 0.087 7.330 1.00 93.44 90 VAL A O 1
ATOM 707 N N . ALA A 1 91 ? -20.445 -0.445 7.172 1.00 95.62 91 ALA A N 1
ATOM 708 C CA . ALA A 1 91 ? -20.900 0.854 7.661 1.00 95.62 91 ALA A CA 1
ATOM 709 C C . ALA A 1 91 ? -20.412 1.144 9.094 1.00 95.62 91 ALA A C 1
ATOM 711 O O . ALA A 1 91 ? -20.127 2.297 9.428 1.00 95.62 91 ALA A O 1
ATOM 712 N N . SER A 1 92 ? -20.313 0.118 9.944 1.00 95.06 92 SER A N 1
ATOM 713 C CA . SER A 1 92 ? -19.747 0.227 11.290 1.00 95.06 92 SER A CA 1
ATOM 714 C C . SER A 1 92 ? -18.254 0.559 11.255 1.00 95.06 92 SER A C 1
ATOM 716 O O . SER A 1 92 ? -17.840 1.541 11.874 1.00 95.06 92 SER A O 1
ATOM 718 N N . HIS A 1 93 ? -17.465 -0.180 10.470 1.00 94.44 93 HIS A N 1
ATOM 719 C CA . HIS A 1 93 ? -16.031 0.062 10.304 1.00 94.44 93 HIS A CA 1
ATOM 720 C C . HIS A 1 93 ? -15.738 1.448 9.734 1.00 94.44 93 HIS A C 1
ATOM 722 O O . HIS A 1 93 ? -14.875 2.143 10.263 1.00 94.44 93 HIS A O 1
ATOM 728 N N . VAL A 1 94 ? -16.504 1.906 8.738 1.00 94.00 94 VAL A N 1
ATOM 729 C CA . VAL A 1 94 ? -16.379 3.272 8.205 1.00 94.00 94 VAL A CA 1
ATOM 730 C C . VAL A 1 94 ? -16.641 4.304 9.301 1.00 94.00 94 VAL A C 1
ATOM 732 O O . VAL A 1 94 ? -15.846 5.222 9.488 1.00 94.00 94 VAL A O 1
ATOM 735 N N . ARG A 1 95 ? -17.724 4.158 10.078 1.00 95.62 95 ARG A N 1
ATOM 736 C CA . ARG A 1 95 ? -18.019 5.089 11.183 1.00 95.62 95 ARG A CA 1
ATOM 737 C C . ARG A 1 95 ? -16.922 5.105 12.244 1.00 95.62 95 ARG A C 1
ATOM 739 O O . ARG A 1 95 ? -16.645 6.174 12.785 1.00 95.62 95 ARG A O 1
ATOM 746 N N . HIS A 1 96 ? -16.341 3.947 12.550 1.00 94.19 96 HIS A N 1
ATOM 747 C CA . HIS A 1 96 ? -15.215 3.838 13.467 1.00 94.19 96 HIS A CA 1
ATOM 748 C C . HIS A 1 96 ? -13.979 4.548 12.903 1.00 94.19 96 HIS A C 1
ATOM 750 O O . HIS A 1 96 ? -13.497 5.479 13.540 1.00 94.19 96 HIS A O 1
ATOM 756 N N . ALA A 1 97 ? -13.542 4.203 11.688 1.00 92.94 97 ALA A N 1
ATOM 757 C CA . ALA A 1 97 ? -12.368 4.789 11.037 1.00 92.94 97 ALA A CA 1
ATOM 758 C C . ALA A 1 97 ? -12.449 6.323 10.959 1.00 92.94 97 ALA A C 1
ATOM 760 O O . ALA A 1 97 ? -11.492 7.023 11.273 1.00 92.94 97 ALA A O 1
ATOM 761 N N . MET A 1 98 ? -13.627 6.869 10.636 1.00 91.75 98 MET A N 1
ATOM 762 C CA . MET A 1 98 ? -13.837 8.320 10.552 1.00 91.75 98 MET A CA 1
ATOM 763 C C . MET A 1 98 ? -13.730 9.050 11.903 1.00 91.75 98 MET A C 1
ATOM 765 O O . MET A 1 98 ? -13.580 10.271 11.921 1.00 91.75 98 MET A O 1
ATOM 769 N N . LYS A 1 99 ? -13.840 8.337 13.031 1.00 93.25 99 LYS A N 1
ATOM 770 C CA . LYS A 1 99 ? -13.817 8.900 14.394 1.00 93.25 99 LYS A CA 1
ATOM 771 C C . LYS A 1 99 ? -12.632 8.421 15.242 1.00 93.25 99 LYS A C 1
ATOM 773 O O . LYS A 1 99 ? -12.476 8.898 16.366 1.00 93.25 99 LYS A O 1
ATOM 778 N N . ALA A 1 100 ? -11.839 7.480 14.738 1.00 96.06 100 ALA A N 1
ATOM 779 C CA . ALA A 1 100 ? -10.702 6.885 15.424 1.00 96.06 100 ALA A CA 1
ATOM 780 C C . ALA A 1 100 ? -9.564 7.913 15.540 1.00 96.06 100 ALA A C 1
ATOM 782 O O . ALA A 1 100 ? -8.906 8.249 14.555 1.00 96.06 100 ALA A O 1
ATOM 783 N N . LYS A 1 101 ? -9.378 8.475 16.741 1.00 96.50 101 LYS A N 1
ATOM 784 C CA . LYS A 1 101 ? -8.380 9.531 16.991 1.00 96.50 101 LYS A CA 1
ATOM 785 C C . LYS A 1 101 ? -6.951 9.024 16.841 1.00 96.50 101 LYS A C 1
ATOM 787 O O . LYS A 1 101 ? -6.134 9.691 16.227 1.00 96.50 101 LYS A O 1
ATOM 792 N N . ASP A 1 102 ? -6.686 7.834 17.355 1.00 95.19 102 ASP A N 1
ATOM 793 C CA . ASP A 1 102 ? -5.433 7.097 17.198 1.00 95.19 102 ASP A CA 1
ATOM 794 C C . ASP A 1 102 ? -5.051 6.914 15.721 1.00 95.19 102 ASP A C 1
ATOM 796 O O . ASP A 1 102 ? -3.906 7.150 15.329 1.00 95.19 102 ASP A O 1
ATOM 800 N N . MET A 1 103 ? -6.029 6.576 14.879 1.00 95.56 103 MET A N 1
ATOM 801 C CA . MET A 1 103 ? -5.833 6.456 13.436 1.00 95.56 103 MET A CA 1
ATOM 802 C C . MET A 1 103 ? -5.525 7.807 12.783 1.00 95.56 103 MET A C 1
ATOM 804 O O . MET A 1 103 ? -4.640 7.906 11.934 1.00 95.56 103 MET A O 1
ATOM 808 N N . GLN A 1 104 ? -6.233 8.863 13.191 1.00 94.81 104 GLN A N 1
ATOM 809 C CA . GLN A 1 104 ? -6.002 10.224 12.698 1.00 94.81 104 GLN A CA 1
ATOM 810 C C . GLN A 1 104 ? -4.620 10.753 13.098 1.00 94.81 104 GLN A C 1
ATOM 812 O O . GLN A 1 104 ? -3.928 11.339 12.267 1.00 94.81 104 GLN A O 1
ATOM 817 N N . GLU A 1 105 ? -4.197 10.520 14.340 1.00 97.38 105 GLU A N 1
ATOM 818 C CA . GLU A 1 105 ? -2.869 10.878 14.845 1.00 97.38 105 GLU A CA 1
ATOM 819 C C . GLU A 1 105 ? -1.771 10.112 14.098 1.00 97.38 105 GLU A C 1
ATOM 821 O O . GLU A 1 105 ? -0.789 10.710 13.650 1.00 97.38 105 GLU A O 1
ATOM 826 N N . SER A 1 106 ? -1.973 8.811 13.870 1.00 97.25 106 SER A N 1
ATOM 827 C CA . SER A 1 106 ? -1.054 7.979 13.085 1.00 97.25 106 SER A CA 1
ATOM 828 C C . SER A 1 106 ? -0.936 8.479 11.644 1.00 97.25 106 SER A C 1
ATOM 830 O O . SER A 1 106 ? 0.172 8.681 11.142 1.00 97.25 106 SER A O 1
ATOM 832 N N . ALA A 1 107 ? -2.067 8.757 10.988 1.00 95.81 107 ALA A N 1
ATOM 833 C CA . ALA A 1 107 ? -2.101 9.293 9.631 1.00 95.81 107 ALA A CA 1
ATOM 834 C C . ALA A 1 107 ? -1.419 10.667 9.534 1.00 95.81 107 ALA A C 1
ATOM 836 O O . ALA A 1 107 ? -0.658 10.910 8.596 1.00 95.81 107 ALA A O 1
ATOM 837 N N . ALA A 1 108 ? -1.632 11.550 10.514 1.00 97.12 108 ALA A N 1
ATOM 838 C CA . ALA A 1 108 ? -0.955 12.842 10.582 1.00 97.12 108 ALA A CA 1
ATOM 839 C C . ALA A 1 108 ? 0.566 12.680 10.740 1.00 97.12 108 ALA A C 1
ATOM 841 O O . ALA A 1 108 ? 1.329 13.346 10.041 1.00 97.12 108 ALA A O 1
ATOM 842 N N . GLY A 1 109 ? 1.017 11.752 11.589 1.00 97.44 109 GLY A N 1
ATOM 843 C CA . GLY A 1 109 ? 2.438 11.439 11.744 1.00 97.44 109 GLY A CA 1
ATOM 844 C C . GLY A 1 109 ? 3.077 10.912 10.456 1.00 97.44 109 GLY A C 1
ATOM 845 O O . GLY A 1 109 ? 4.171 11.340 10.087 1.00 97.44 109 GLY A O 1
ATOM 846 N N . TRP A 1 110 ? 2.393 10.021 9.732 1.00 97.00 110 TRP A N 1
ATOM 847 C CA . TRP A 1 110 ? 2.862 9.538 8.428 1.00 97.00 110 TRP A CA 1
ATOM 848 C C . TRP A 1 110 ? 2.879 10.629 7.364 1.00 97.00 110 TRP A C 1
ATOM 850 O O . TRP A 1 110 ? 3.813 10.668 6.565 1.00 97.00 110 TRP A O 1
ATOM 860 N N . LYS A 1 111 ? 1.901 11.539 7.380 1.00 96.62 111 LYS A N 1
ATOM 861 C CA . LYS A 1 111 ? 1.877 12.696 6.485 1.00 96.62 111 LYS A CA 1
ATOM 862 C C . LYS A 1 111 ? 3.117 13.574 6.670 1.00 96.62 111 LYS A C 1
ATOM 864 O O . LYS A 1 111 ? 3.778 13.868 5.681 1.00 96.62 111 LYS A O 1
ATOM 869 N N . VAL A 1 112 ? 3.467 13.925 7.909 1.00 97.88 112 VAL A N 1
ATOM 870 C CA . VAL A 1 112 ? 4.669 14.733 8.197 1.00 97.88 112 VAL A CA 1
ATOM 871 C C . VAL A 1 112 ? 5.931 14.036 7.682 1.00 97.88 112 VAL A C 1
ATOM 873 O O . VAL A 1 112 ? 6.705 14.635 6.943 1.00 97.88 112 VAL A O 1
ATOM 876 N N . LYS A 1 113 ? 6.100 12.740 7.977 1.00 97.25 113 LYS A N 1
ATOM 877 C CA . LYS A 1 113 ? 7.252 11.960 7.488 1.00 97.25 113 LYS A CA 1
ATOM 878 C C . LYS A 1 113 ? 7.326 11.913 5.962 1.00 97.25 113 LYS A C 1
ATOM 880 O O . LYS A 1 113 ? 8.416 11.963 5.397 1.00 97.25 113 LYS A O 1
ATOM 885 N N . ALA A 1 114 ? 6.181 11.780 5.292 1.00 95.44 114 ALA A N 1
ATOM 886 C CA . ALA A 1 114 ? 6.120 11.775 3.837 1.00 95.44 114 ALA A CA 1
ATOM 887 C C . ALA A 1 114 ? 6.547 13.133 3.264 1.00 95.44 114 ALA A C 1
ATOM 889 O O . ALA A 1 114 ? 7.361 13.164 2.345 1.00 95.44 114 ALA A O 1
ATOM 890 N N . GLU A 1 115 ? 6.059 14.237 3.836 1.00 97.06 115 GLU A N 1
ATOM 891 C CA . GLU A 1 115 ? 6.440 15.601 3.450 1.00 97.06 115 GLU A CA 1
ATOM 892 C C . GLU A 1 115 ? 7.947 15.848 3.647 1.00 97.06 115 GLU A C 1
ATOM 894 O O . GLU A 1 115 ? 8.612 16.338 2.734 1.00 97.06 115 GLU A O 1
ATOM 899 N N . GLU A 1 116 ? 8.514 15.431 4.782 1.00 97.88 116 GLU A N 1
ATOM 900 C CA . GLU A 1 116 ? 9.957 15.516 5.055 1.00 97.88 116 GLU A CA 1
ATOM 901 C C . GLU A 1 116 ? 10.794 14.684 4.072 1.00 97.88 116 GLU A C 1
ATOM 903 O O . GLU A 1 116 ? 11.841 15.131 3.604 1.00 97.88 116 GLU A O 1
ATOM 908 N N . ALA A 1 117 ? 10.340 13.475 3.727 1.00 97.00 117 ALA A N 1
ATOM 909 C CA . ALA A 1 117 ? 11.076 12.581 2.838 1.00 97.00 117 ALA A CA 1
ATOM 910 C C . ALA A 1 117 ? 11.148 13.094 1.389 1.00 97.00 117 ALA A C 1
ATOM 912 O O . ALA A 1 117 ? 12.141 12.822 0.706 1.00 97.00 117 ALA A O 1
ATOM 913 N N . VAL A 1 118 ? 10.113 13.800 0.917 1.00 94.69 118 VAL A N 1
ATOM 914 C CA . VAL A 1 118 ? 10.030 14.325 -0.462 1.00 94.69 118 VAL A CA 1
ATOM 915 C C . VAL A 1 118 ? 10.526 15.765 -0.603 1.00 94.69 118 VAL A C 1
ATOM 917 O O . VAL A 1 118 ? 10.759 16.213 -1.726 1.00 94.69 118 VAL A O 1
ATOM 920 N N . ALA A 1 119 ? 10.695 16.496 0.501 1.00 95.62 119 ALA A N 1
ATOM 921 C CA . ALA A 1 119 ? 11.261 17.842 0.498 1.00 95.62 119 ALA A CA 1
ATOM 922 C C . ALA A 1 119 ? 12.726 17.856 -0.001 1.00 95.62 119 ALA A C 1
ATOM 924 O O . ALA A 1 119 ? 13.421 16.839 0.078 1.00 95.62 119 ALA A O 1
ATOM 925 N N . PRO A 1 120 ? 13.245 19.002 -0.491 1.00 96.56 120 PRO A N 1
ATOM 926 C CA . PRO A 1 120 ? 14.649 19.124 -0.880 1.00 96.56 120 PRO A CA 1
ATOM 927 C C . PRO A 1 120 ? 15.609 18.710 0.246 1.00 96.56 120 PRO A C 1
ATOM 929 O O . PRO A 1 120 ? 15.553 19.250 1.346 1.00 96.56 120 PRO A O 1
ATOM 932 N N . GLY A 1 121 ? 16.504 17.763 -0.049 1.00 94.75 121 GLY A N 1
ATOM 933 C CA . GLY A 1 121 ? 17.426 17.163 0.926 1.00 94.75 121 GLY A CA 1
ATOM 934 C C . GLY A 1 121 ? 16.844 15.981 1.717 1.00 94.75 121 GLY A C 1
ATOM 935 O O . GLY A 1 121 ? 17.572 15.343 2.473 1.00 94.75 121 GLY A O 1
ATOM 936 N N . GLY A 1 122 ? 15.561 15.661 1.530 1.00 97.25 122 GLY A N 1
ATOM 937 C CA . GLY A 1 122 ? 14.915 14.470 2.074 1.00 97.25 122 GLY A CA 1
ATOM 938 C C . GLY A 1 122 ? 15.378 13.180 1.392 1.00 97.25 122 GLY A C 1
ATOM 939 O O . GLY A 1 122 ? 15.866 13.178 0.260 1.00 97.25 122 GLY A O 1
ATOM 940 N N . VAL A 1 123 ? 15.208 12.046 2.076 1.00 96.31 123 VAL A N 1
ATOM 941 C CA . VAL A 1 123 ? 15.731 10.749 1.608 1.00 96.31 123 VAL A CA 1
ATOM 942 C C . VAL A 1 123 ? 15.109 10.280 0.290 1.00 96.31 123 VAL A C 1
ATOM 944 O O . VAL A 1 123 ? 15.819 9.780 -0.578 1.00 96.31 123 VAL A O 1
ATOM 947 N N . SER A 1 124 ? 13.800 10.469 0.093 1.00 94.00 124 SER A N 1
ATOM 948 C CA . SER A 1 124 ? 13.144 10.093 -1.165 1.00 94.00 124 SER A CA 1
ATOM 949 C C . SER A 1 124 ? 13.557 11.031 -2.296 1.00 94.00 124 SER A C 1
ATOM 951 O O . SER A 1 124 ? 13.721 10.586 -3.432 1.00 94.00 124 SER A O 1
ATOM 953 N N . TRP A 1 125 ? 13.743 12.316 -1.985 1.00 94.19 125 TRP A N 1
ATOM 954 C CA . TRP A 1 125 ? 14.219 13.319 -2.931 1.00 94.19 125 TRP A CA 1
ATOM 955 C C . TRP A 1 125 ? 15.635 13.011 -3.432 1.00 94.19 125 TRP A C 1
ATOM 957 O O . TRP A 1 125 ? 15.877 13.007 -4.640 1.00 94.19 125 TRP A O 1
ATOM 967 N N . GLU A 1 126 ? 16.565 12.703 -2.525 1.00 96.50 126 GLU A N 1
ATOM 968 C CA . GLU A 1 126 ? 17.940 12.359 -2.898 1.00 96.50 126 GLU A CA 1
ATOM 969 C C . GLU A 1 126 ? 18.028 11.013 -3.625 1.00 96.50 126 GLU A C 1
ATOM 971 O O . GLU A 1 126 ? 18.754 10.917 -4.615 1.00 96.50 126 GLU A O 1
ATOM 976 N N . ASN A 1 127 ? 17.240 10.007 -3.228 1.00 93.44 127 ASN A N 1
ATOM 977 C CA . ASN A 1 127 ? 17.179 8.730 -3.947 1.00 93.44 127 ASN A CA 1
ATOM 978 C C . ASN A 1 127 ? 16.700 8.918 -5.392 1.00 93.44 127 ASN A C 1
ATOM 980 O O . ASN A 1 127 ? 17.339 8.428 -6.324 1.00 93.44 127 ASN A O 1
ATOM 984 N N . LEU A 1 128 ? 15.612 9.671 -5.592 1.00 90.31 128 LEU A N 1
ATOM 985 C CA . LEU A 1 128 ? 15.095 9.980 -6.927 1.00 90.31 128 LEU A CA 1
ATOM 986 C C . LEU A 1 128 ? 16.135 10.744 -7.753 1.00 90.31 128 LEU A C 1
ATOM 988 O O . LEU A 1 128 ? 16.383 10.411 -8.910 1.00 90.31 128 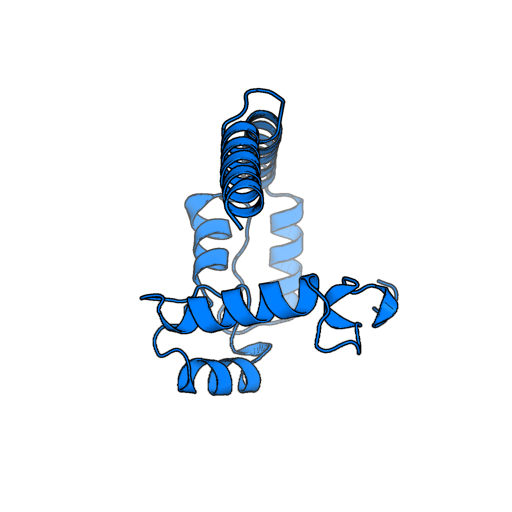LEU A O 1
ATOM 992 N N . ARG A 1 129 ? 16.794 11.739 -7.155 1.00 90.75 129 ARG A N 1
ATOM 993 C CA . ARG A 1 129 ? 17.852 12.495 -7.827 1.00 90.75 129 ARG A CA 1
ATOM 994 C C . ARG A 1 129 ? 19.042 11.611 -8.203 1.00 90.75 129 ARG A C 1
ATOM 996 O O . ARG A 1 129 ? 19.585 11.779 -9.291 1.00 90.75 129 ARG A O 1
ATOM 1003 N N . SER A 1 130 ? 19.446 10.686 -7.334 1.00 91.69 130 SER A N 1
ATOM 1004 C CA . SER A 1 130 ? 20.506 9.720 -7.633 1.00 91.69 130 SER A CA 1
ATOM 1005 C C . SER A 1 130 ? 20.126 8.844 -8.819 1.00 91.69 130 SER A C 1
ATOM 1007 O O . SER A 1 130 ? 20.902 8.743 -9.760 1.00 91.69 130 SER A O 1
ATOM 1009 N N . MET A 1 131 ? 18.909 8.295 -8.826 1.00 85.94 131 MET A N 1
ATOM 1010 C CA . MET A 1 131 ? 18.410 7.491 -9.943 1.00 85.94 131 MET A CA 1
ATOM 1011 C C . MET A 1 131 ? 18.428 8.274 -11.264 1.00 85.94 131 MET A C 1
ATOM 1013 O O . MET A 1 131 ? 18.888 7.760 -12.277 1.00 85.94 131 MET A O 1
ATOM 1017 N N . VAL A 1 132 ? 17.980 9.535 -11.263 1.00 86.56 132 VAL A N 1
ATOM 1018 C CA . VAL A 1 132 ? 18.003 10.387 -12.466 1.00 86.56 132 VAL A CA 1
ATOM 1019 C C . VAL A 1 132 ? 19.428 10.622 -12.970 1.00 86.56 132 VAL A C 1
ATOM 1021 O O . VAL A 1 132 ? 19.649 10.618 -14.179 1.00 86.56 132 VAL A O 1
ATOM 1024 N N . ARG A 1 133 ? 20.402 10.816 -12.071 1.00 88.50 133 ARG A N 1
ATOM 1025 C CA . ARG A 1 133 ? 21.814 10.975 -12.457 1.00 88.50 133 ARG A CA 1
ATOM 1026 C C . ARG A 1 133 ? 22.362 9.713 -13.121 1.00 88.50 133 ARG A C 1
ATOM 1028 O O . ARG A 1 133 ? 22.974 9.837 -14.173 1.00 88.50 133 ARG A O 1
ATOM 1035 N N . GLU A 1 134 ? 22.097 8.542 -12.543 1.00 83.38 134 GLU A N 1
ATOM 1036 C CA . GLU A 1 134 ? 22.516 7.242 -13.092 1.00 83.38 134 GLU A CA 1
ATOM 1037 C C . GLU A 1 134 ? 21.913 6.996 -14.484 1.00 83.38 134 GLU A C 1
ATOM 1039 O O . GLU A 1 134 ? 22.610 6.636 -15.428 1.00 83.38 134 GLU A O 1
ATOM 1044 N N . LEU A 1 135 ? 20.618 7.269 -14.659 1.00 74.81 135 LEU A N 1
ATOM 1045 C CA . LEU A 1 135 ? 19.972 7.157 -15.972 1.00 74.81 135 LEU A CA 1
ATOM 1046 C C . LEU A 1 135 ? 20.544 8.163 -16.985 1.00 74.81 135 LEU A C 1
ATOM 1048 O O . LEU A 1 135 ? 20.668 7.858 -18.170 1.00 74.81 135 LEU A O 1
ATOM 1052 N N . GLY A 1 136 ? 20.915 9.358 -16.521 1.00 73.50 136 GLY A N 1
ATOM 1053 C CA . GLY A 1 136 ? 21.554 10.382 -17.342 1.00 73.50 136 GLY A CA 1
ATOM 1054 C C . GLY A 1 136 ? 22.968 10.012 -17.794 1.00 73.50 136 GLY A C 1
ATOM 1055 O O . GLY A 1 136 ? 23.330 10.329 -18.925 1.00 73.50 136 GLY A O 1
ATOM 1056 N N . SER A 1 137 ? 23.757 9.327 -16.959 1.00 70.38 137 SER A N 1
ATOM 1057 C CA . SER A 1 137 ? 25.096 8.858 -17.339 1.00 70.38 137 SER A CA 1
ATOM 1058 C C . SER A 1 137 ? 25.047 7.696 -18.326 1.00 70.38 137 SER A C 1
ATOM 1060 O O . SER A 1 137 ? 25.837 7.681 -19.262 1.00 70.38 137 SER A O 1
ATOM 1062 N N . VAL A 1 138 ? 24.072 6.789 -18.198 1.00 58.59 138 VAL A N 1
ATOM 1063 C CA . VAL A 1 138 ? 23.871 5.688 -19.159 1.00 58.59 138 VAL A CA 1
ATOM 1064 C C . VAL A 1 138 ? 23.551 6.216 -20.566 1.00 58.59 138 VAL A C 1
ATOM 1066 O O . VAL A 1 138 ? 24.034 5.668 -21.551 1.00 58.59 138 VAL A O 1
ATOM 1069 N N . ASN A 1 139 ? 22.802 7.319 -20.676 1.00 53.41 139 ASN A N 1
ATOM 1070 C CA . ASN A 1 139 ? 22.512 7.959 -21.967 1.00 53.41 139 ASN A CA 1
ATOM 1071 C C . ASN A 1 139 ? 23.687 8.757 -22.557 1.00 53.41 139 ASN A C 1
ATOM 1073 O O . ASN A 1 139 ? 23.632 9.116 -23.729 1.00 53.41 139 ASN A O 1
ATOM 1077 N N . ALA A 1 140 ? 24.714 9.084 -21.770 1.00 51.31 140 ALA A N 1
ATOM 1078 C CA . ALA A 1 140 ? 25.909 9.772 -22.262 1.00 51.31 140 ALA A CA 1
ATOM 1079 C C . ALA A 1 140 ? 26.979 8.798 -22.796 1.00 51.31 140 ALA A C 1
ATOM 1081 O O . ALA A 1 140 ? 27.924 9.233 -23.453 1.00 51.31 140 ALA A O 1
ATOM 1082 N N . GLU A 1 141 ? 26.835 7.500 -22.507 1.00 44.97 141 GLU A N 1
ATOM 1083 C CA . GLU A 1 141 ? 27.750 6.424 -22.914 1.00 44.97 141 GLU A CA 1
ATOM 1084 C C . GLU A 1 141 ? 27.227 5.578 -24.098 1.00 44.97 141 GLU A C 1
ATOM 1086 O O . GLU A 1 141 ? 27.931 4.673 -24.550 1.00 44.97 141 GLU A O 1
ATOM 1091 N N . ALA A 1 142 ? 26.026 5.873 -24.615 1.00 41.19 142 ALA A N 1
ATOM 1092 C CA . ALA A 1 142 ? 25.393 5.225 -25.772 1.00 41.19 142 ALA A CA 1
ATOM 1093 C C . ALA A 1 142 ? 25.361 6.150 -26.999 1.00 41.19 142 ALA A C 1
ATOM 1095 O O . ALA A 1 142 ? 25.526 5.627 -28.126 1.00 41.19 142 ALA A O 1
#

Secondary structure (DSSP, 8-state):
-PPPPGGGS-GGGT---TT-HHHHHHHHHHHHHTTSS-EE-S--HHHHHHHHHHHHHH-S-EESSHHHHIIIIIS----PPPSS--HHHHHHHHHHHTT-HHHHHHHHHHHHHHHHHHSTTSHHHHHHHHHHHHHHHHTT--

pLDDT: mean 86.45, std 10.24, range [41.19, 97.88]

Organism: Triticum turgidum subsp. durum (NCBI:txid4567)

Radius of gyration: 19.87 Å; chains: 1; bounding box: 52×38×48 Å

Sequence (142 aa):
MPPISLGDTSSFVRTTDPDDFGLRFNIVEANGCTKAGALILNTFDDLEADVLAALRAEYPRIYTYTNCKYACEVWAVGVRLDDEVRREQVASHVRHAMKAKDMQESAAGWKVKAEEAVAPGGVSWENLRSMVRELGSVNAEA